Protein AF-A0A7C2P241-F1 (afdb_monomer_lite)

pLDDT: mean 76.51, std 12.9, range [50.34, 93.81]

Organism: NCBI:txid2052148

Secondary structure (DSSP, 8-state):
----PPPHHHHHHTT---PPPPHHHHHHHHHHHHHHHHHHTT--HHHHHHHHTS-HHHHHHHGGGGSSPPPSS-SSPPP--

Radius of gyration: 20.24 Å; chains: 1; bounding box: 54×27×58 Å

Structure (mmCIF, N/CA/C/O backbone):
data_AF-A0A7C2P241-F1
#
_entry.id   AF-A0A7C2P241-F1
#
loop_
_atom_site.group_PDB
_atom_site.id
_atom_site.type_symbol
_atom_site.label_atom_id
_atom_site.label_alt_id
_atom_site.label_comp_id
_atom_site.label_asym_id
_atom_site.label_entity_id
_atom_site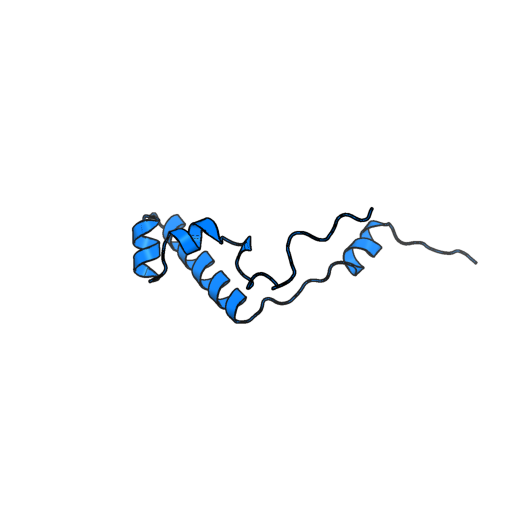.label_seq_id
_atom_site.pdbx_PDB_ins_code
_atom_site.Cartn_x
_atom_site.Cartn_y
_atom_site.Cartn_z
_atom_site.occupancy
_atom_site.B_iso_or_equiv
_atom_site.auth_seq_id
_atom_site.auth_comp_id
_atom_site.auth_asym_id
_atom_site.auth_atom_id
_atom_site.pdbx_PDB_model_num
ATOM 1 N N . MET A 1 1 ? 22.959 18.906 -45.117 1.00 50.91 1 MET A N 1
ATOM 2 C CA . MET A 1 1 ? 22.191 17.908 -44.339 1.00 50.91 1 MET A CA 1
ATOM 3 C C . MET A 1 1 ? 21.757 18.578 -43.038 1.00 50.91 1 MET A C 1
ATOM 5 O O . MET A 1 1 ? 22.623 18.993 -42.280 1.00 50.91 1 MET A O 1
ATOM 9 N N . LYS A 1 2 ? 20.459 18.844 -42.840 1.00 50.34 2 LYS A N 1
ATOM 10 C CA . LYS A 1 2 ? 19.972 19.658 -41.710 1.00 50.34 2 LYS A CA 1
ATOM 11 C C . LYS A 1 2 ? 19.548 18.715 -40.582 1.00 50.34 2 LYS A C 1
ATOM 13 O O . LYS A 1 2 ? 18.550 18.017 -40.715 1.00 50.34 2 LYS A O 1
ATOM 18 N N . VAL A 1 3 ? 20.350 18.636 -39.522 1.00 61.22 3 VAL A N 1
ATOM 19 C CA . VAL A 1 3 ? 20.059 17.781 -38.364 1.00 61.22 3 VAL A CA 1
ATOM 20 C C . VAL A 1 3 ? 19.047 18.514 -37.488 1.00 61.22 3 VAL A C 1
ATOM 22 O O . VAL A 1 3 ? 19.386 19.488 -36.823 1.00 61.22 3 VAL A O 1
ATOM 25 N N . PHE A 1 4 ? 17.790 18.081 -37.527 1.00 66.25 4 PHE A N 1
ATOM 26 C CA . PHE A 1 4 ? 16.769 18.548 -36.597 1.00 66.25 4 PHE A CA 1
ATOM 27 C C . PHE A 1 4 ? 16.967 17.830 -35.259 1.00 66.25 4 PHE A C 1
ATOM 29 O O . PHE A 1 4 ? 16.713 16.633 -35.145 1.00 66.25 4 PHE A O 1
ATOM 36 N N . CYS A 1 5 ? 17.447 18.546 -34.247 1.00 68.88 5 CYS A N 1
ATOM 37 C CA . CYS A 1 5 ? 17.470 18.064 -32.871 1.00 68.88 5 CYS A CA 1
ATOM 38 C C . CYS A 1 5 ? 16.161 18.453 -32.169 1.00 68.88 5 CYS A C 1
ATOM 40 O O . CYS A 1 5 ? 15.735 19.607 -32.214 1.00 68.88 5 CYS A O 1
ATOM 42 N N . LEU A 1 6 ? 15.510 17.476 -31.530 1.00 73.69 6 LEU A N 1
ATOM 43 C CA . LEU A 1 6 ? 14.309 17.722 -30.731 1.00 73.69 6 LEU A CA 1
ATOM 44 C C . LEU A 1 6 ? 14.672 18.510 -29.463 1.00 73.69 6 LEU A C 1
ATOM 46 O O . LEU A 1 6 ? 15.806 18.494 -28.981 1.00 73.69 6 LEU A O 1
ATOM 50 N N . GLN A 1 7 ? 13.698 19.213 -28.893 1.00 74.50 7 GLN A N 1
ATOM 51 C CA . GLN A 1 7 ? 13.895 19.957 -27.652 1.00 74.50 7 GLN A CA 1
ATOM 52 C C . GLN A 1 7 ? 14.239 18.985 -26.507 1.00 74.50 7 GLN A C 1
ATOM 54 O O . GLN A 1 7 ? 13.657 17.905 -26.417 1.00 74.50 7 GLN A O 1
ATOM 59 N N . LYS A 1 8 ? 15.168 19.356 -25.609 1.00 68.88 8 LYS A N 1
ATOM 60 C CA . LYS A 1 8 ? 15.710 18.473 -24.546 1.00 68.88 8 LYS A CA 1
ATOM 61 C C . LYS A 1 8 ? 14.646 17.699 -23.748 1.00 68.88 8 LYS A C 1
ATOM 63 O O . LYS A 1 8 ? 14.907 16.564 -23.359 1.00 68.88 8 LYS A O 1
ATOM 68 N N . GLY A 1 9 ? 13.463 18.281 -23.538 1.00 71.12 9 GLY A N 1
ATOM 69 C CA . GLY A 1 9 ? 12.348 17.633 -22.839 1.00 71.12 9 GLY A CA 1
ATOM 70 C C . GLY A 1 9 ? 11.855 16.343 -23.509 1.00 71.12 9 GLY A C 1
ATOM 71 O O . GLY A 1 9 ? 11.553 15.379 -22.812 1.00 71.12 9 GLY A O 1
ATOM 72 N N . PHE A 1 10 ? 11.872 16.257 -24.844 1.00 73.44 10 PHE A N 1
ATOM 73 C CA . PHE A 1 10 ? 11.463 15.041 -25.564 1.00 73.44 10 PHE A CA 1
ATOM 74 C C . PHE A 1 10 ? 12.382 13.853 -25.263 1.00 73.44 10 PHE A C 1
ATOM 76 O O . PHE A 1 10 ? 11.917 12.736 -25.043 1.00 73.44 10 PHE A O 1
ATOM 83 N N . TYR A 1 11 ? 13.690 14.097 -25.170 1.00 71.81 11 TYR A N 1
ATOM 84 C CA . TYR A 1 11 ? 14.652 13.057 -24.806 1.00 71.81 11 TYR A CA 1
ATOM 85 C C . TYR A 1 11 ? 14.555 12.644 -23.330 1.00 71.81 11 TYR A C 1
ATOM 87 O O . TYR A 1 11 ? 14.972 11.542 -22.984 1.00 71.81 11 TYR A O 1
ATOM 95 N N . GLN A 1 12 ? 14.019 13.501 -22.455 1.00 66.06 12 GLN A N 1
ATOM 96 C CA . GLN A 1 12 ? 13.789 13.167 -21.045 1.00 66.06 12 GLN A CA 1
ATOM 97 C C . GLN A 1 12 ? 12.566 12.263 -20.868 1.00 66.06 12 GLN A C 1
ATOM 99 O O . GLN A 1 12 ? 12.640 11.312 -20.095 1.00 66.06 12 GLN A O 1
ATOM 104 N N . VAL A 1 13 ? 11.487 12.497 -21.622 1.00 66.38 13 VAL A N 1
ATOM 105 C CA . VAL A 1 13 ? 10.285 11.645 -21.586 1.00 66.38 13 VAL A CA 1
ATOM 106 C C . VAL A 1 13 ? 10.602 10.219 -22.039 1.00 66.38 13 VAL A C 1
ATOM 108 O O . VAL A 1 13 ? 10.200 9.270 -21.377 1.00 66.38 13 VAL A O 1
ATOM 111 N N . LEU A 1 14 ? 11.411 10.054 -23.091 1.00 65.62 14 LEU A N 1
ATOM 112 C CA . LEU A 1 14 ? 11.869 8.732 -23.551 1.00 65.62 14 LEU A CA 1
ATOM 113 C C . LEU A 1 14 ? 12.699 7.963 -22.508 1.00 65.62 14 LEU A C 1
ATOM 115 O O . LEU A 1 14 ? 12.863 6.754 -22.627 1.00 65.62 14 LEU A O 1
ATOM 119 N N . ARG A 1 15 ? 13.244 8.650 -21.498 1.00 66.31 15 ARG A N 1
ATOM 120 C CA . ARG A 1 15 ? 14.026 8.042 -20.410 1.00 66.31 15 ARG A CA 1
ATOM 121 C C . ARG A 1 15 ? 13.192 7.743 -19.164 1.00 66.31 15 ARG A C 1
ATOM 123 O O . ARG A 1 15 ? 13.737 7.208 -18.199 1.00 66.31 15 ARG A O 1
ATOM 130 N N . LEU A 1 16 ? 11.904 8.089 -19.154 1.00 68.12 16 LEU A N 1
ATOM 131 C CA . LEU A 1 16 ? 11.010 7.734 -18.059 1.00 68.12 16 LEU A CA 1
ATOM 132 C C . LEU A 1 16 ? 10.692 6.241 -18.140 1.00 68.12 16 LEU A C 1
ATOM 134 O O . LEU A 1 16 ? 9.830 5.812 -18.900 1.00 68.12 16 LEU A O 1
ATOM 138 N N . ASN A 1 17 ? 11.380 5.448 -17.321 1.00 61.34 17 ASN A N 1
ATOM 139 C CA . ASN A 1 17 ? 10.972 4.075 -17.055 1.00 61.34 17 ASN A CA 1
ATOM 140 C C . ASN A 1 17 ? 9.785 4.092 -16.095 1.00 61.34 17 ASN A C 1
ATOM 142 O O . ASN A 1 17 ? 9.946 4.137 -14.874 1.00 61.34 17 ASN A O 1
ATOM 146 N N . VAL A 1 18 ? 8.583 4.081 -16.665 1.00 66.31 18 VAL A N 1
ATOM 147 C CA . VAL A 1 18 ? 7.362 3.792 -15.918 1.00 66.31 18 VAL A CA 1
ATOM 148 C C . VAL A 1 18 ? 7.338 2.285 -15.686 1.00 66.31 18 VAL A C 1
ATOM 150 O O . VAL A 1 18 ? 7.084 1.513 -16.606 1.00 66.31 18 VAL A O 1
ATOM 153 N N . HIS A 1 19 ? 7.672 1.859 -14.470 1.00 71.75 19 HIS A N 1
ATOM 154 C CA . HIS A 1 19 ? 7.546 0.460 -14.083 1.00 71.75 19 HIS A CA 1
ATOM 155 C C . HIS A 1 19 ? 6.112 0.159 -13.656 1.00 71.75 19 HIS A C 1
ATOM 157 O O . HIS A 1 19 ? 5.514 0.902 -12.874 1.00 71.75 19 HIS A O 1
ATOM 163 N N . ASP A 1 20 ? 5.577 -0.954 -14.153 1.00 78.94 20 ASP A N 1
ATOM 164 C CA . ASP A 1 20 ? 4.327 -1.497 -13.645 1.00 78.94 20 ASP A CA 1
ATOM 165 C C . ASP A 1 20 ? 4.498 -1.941 -12.194 1.00 78.94 20 ASP A C 1
ATOM 167 O O . ASP A 1 20 ? 5.452 -2.633 -11.842 1.00 78.94 20 ASP A O 1
ATOM 171 N N . LEU A 1 21 ? 3.524 -1.578 -11.360 1.00 80.62 21 LEU A N 1
ATOM 172 C CA . LEU A 1 21 ? 3.487 -1.999 -9.964 1.00 80.62 21 LEU A CA 1
ATOM 173 C C . LEU A 1 21 ? 3.420 -3.526 -9.867 1.00 80.62 21 LEU A C 1
ATOM 175 O O . LEU A 1 21 ? 2.570 -4.167 -10.505 1.00 80.62 21 LEU A O 1
ATOM 179 N N . SER A 1 22 ? 4.247 -4.095 -8.989 1.00 85.69 22 SER A N 1
ATOM 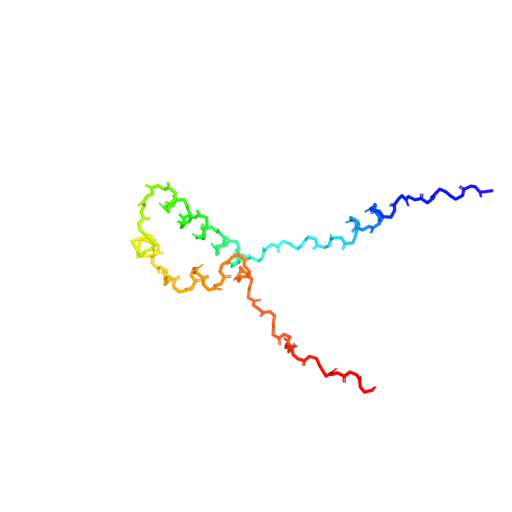180 C CA . SER A 1 22 ? 4.121 -5.505 -8.601 1.00 85.69 22 SER A CA 1
ATOM 181 C C . SER A 1 22 ? 2.709 -5.829 -8.062 1.00 85.69 22 SER A C 1
ATOM 183 O O . SER A 1 22 ? 2.021 -4.936 -7.556 1.00 85.69 22 SER A O 1
ATOM 185 N N . PRO A 1 23 ? 2.243 -7.093 -8.124 1.00 87.75 23 PRO A N 1
ATOM 186 C CA . PRO A 1 23 ? 0.916 -7.472 -7.623 1.00 87.75 23 PRO A CA 1
ATOM 187 C C . PRO A 1 23 ? 0.685 -7.067 -6.159 1.00 87.75 23 PRO A C 1
ATOM 189 O O . PRO A 1 23 ? -0.333 -6.459 -5.839 1.00 87.75 23 PRO A O 1
ATOM 192 N N . VAL A 1 24 ? 1.687 -7.288 -5.303 1.00 86.69 24 VAL A N 1
ATOM 193 C CA . VAL A 1 24 ? 1.664 -6.895 -3.883 1.00 86.69 24 VAL A CA 1
ATOM 194 C C . VAL A 1 24 ? 1.529 -5.377 -3.730 1.00 86.69 24 VAL A C 1
ATOM 196 O O . VAL A 1 24 ? 0.758 -4.889 -2.905 1.00 86.69 24 VAL A O 1
ATOM 199 N N . ALA A 1 25 ? 2.234 -4.608 -4.561 1.00 84.94 25 ALA A N 1
ATOM 200 C CA . ALA A 1 25 ? 2.151 -3.152 -4.544 1.00 84.94 25 ALA A CA 1
ATOM 201 C C . ALA A 1 25 ? 0.786 -2.634 -5.011 1.00 84.94 25 ALA A C 1
ATOM 203 O O . ALA A 1 25 ? 0.275 -1.652 -4.469 1.00 84.94 25 ALA A O 1
ATOM 204 N N . LYS A 1 26 ? 0.153 -3.313 -5.974 1.00 88.19 26 LYS A N 1
ATOM 205 C CA . LYS A 1 26 ? -1.218 -3.001 -6.403 1.00 88.19 26 LYS A CA 1
ATOM 206 C C . LYS A 1 26 ? -2.222 -3.233 -5.275 1.00 88.19 26 LYS A C 1
ATOM 208 O O . LYS A 1 26 ? -3.111 -2.404 -5.087 1.00 88.19 26 LYS A O 1
ATOM 213 N N . GLU A 1 27 ? -2.079 -4.314 -4.514 1.00 88.75 27 GLU A N 1
ATOM 214 C CA . GLU A 1 27 ? -2.930 -4.589 -3.350 1.00 88.75 27 GLU A CA 1
ATOM 215 C C . GLU A 1 27 ? -2.744 -3.543 -2.251 1.00 88.75 27 GLU A C 1
ATOM 217 O O . GLU A 1 27 ? -3.724 -2.939 -1.811 1.00 88.75 27 GLU A O 1
ATOM 222 N N . ARG A 1 28 ? -1.495 -3.224 -1.889 1.00 87.44 28 ARG A N 1
ATOM 223 C CA . ARG A 1 28 ? -1.192 -2.147 -0.930 1.00 87.44 28 ARG A CA 1
ATOM 224 C C . ARG A 1 28 ? -1.783 -0.806 -1.360 1.00 87.44 28 ARG A C 1
ATOM 226 O O . ARG A 1 28 ? -2.369 -0.097 -0.544 1.00 87.44 28 ARG A O 1
ATOM 233 N N . LEU A 1 29 ? -1.705 -0.480 -2.651 1.00 88.75 29 LEU A N 1
ATOM 234 C CA . LEU A 1 29 ? -2.302 0.739 -3.196 1.00 88.75 29 LEU A CA 1
ATOM 235 C C . LEU A 1 29 ? -3.828 0.753 -3.046 1.00 88.75 29 LEU A C 1
ATOM 237 O O . LEU A 1 29 ? -4.401 1.808 -2.772 1.00 88.75 29 LEU A O 1
ATOM 241 N N . ARG A 1 30 ? -4.500 -0.391 -3.225 1.00 90.69 30 ARG A N 1
ATOM 242 C CA . ARG A 1 30 ? -5.952 -0.496 -3.006 1.00 90.69 30 ARG A CA 1
ATOM 243 C C . ARG A 1 30 ? -6.304 -0.224 -1.547 1.00 90.69 30 ARG A C 1
ATOM 245 O O . ARG A 1 30 ? -7.205 0.573 -1.298 1.00 90.69 30 ARG A O 1
ATOM 252 N N . VAL A 1 31 ? -5.566 -0.816 -0.608 1.00 90.75 31 VAL A N 1
ATOM 253 C CA . VAL A 1 31 ? -5.775 -0.610 0.835 1.00 90.75 31 VAL A CA 1
ATOM 254 C C . VAL A 1 31 ? -5.573 0.857 1.219 1.00 90.75 31 VAL A C 1
ATOM 256 O O . VAL A 1 31 ? -6.439 1.436 1.869 1.00 90.75 31 VAL A O 1
ATOM 259 N N . LEU A 1 32 ? -4.496 1.498 0.752 1.00 89.62 32 LEU A N 1
ATOM 260 C CA . LEU A 1 32 ? -4.245 2.921 1.022 1.00 89.62 32 LEU A CA 1
ATOM 261 C C . LEU A 1 32 ? -5.357 3.824 0.477 1.00 89.62 32 LEU A C 1
ATOM 263 O O . LEU A 1 32 ? -5.811 4.735 1.165 1.00 89.62 32 LEU A O 1
ATOM 267 N N . LYS A 1 33 ? -5.847 3.547 -0.737 1.00 91.25 33 LYS A N 1
ATOM 268 C CA . LYS A 1 33 ? -6.970 4.297 -1.318 1.00 91.25 33 LYS A CA 1
ATOM 269 C C . LYS A 1 33 ? -8.257 4.129 -0.514 1.00 91.25 33 LYS A C 1
ATOM 271 O O . LYS A 1 33 ? -8.990 5.103 -0.351 1.00 91.25 33 LYS A O 1
ATOM 276 N N . LEU A 1 34 ? -8.540 2.920 -0.028 1.00 92.25 34 LEU A N 1
ATOM 277 C CA . LEU A 1 34 ? -9.698 2.658 0.828 1.00 92.25 34 LEU A CA 1
ATOM 278 C C . LEU A 1 34 ? -9.577 3.399 2.161 1.00 92.25 34 LEU A C 1
ATOM 280 O O . LEU A 1 34 ? -10.533 4.042 2.585 1.00 92.25 34 LEU A O 1
ATOM 284 N N . TRP A 1 35 ? -8.395 3.381 2.773 1.00 91.19 35 TRP A N 1
ATOM 285 C CA . TRP A 1 35 ? -8.122 4.109 4.009 1.00 91.19 35 TRP A CA 1
ATOM 286 C C . TRP A 1 35 ? -8.316 5.624 3.852 1.00 91.19 35 TRP A C 1
ATOM 288 O O . TRP A 1 35 ? -9.008 6.250 4.658 1.00 91.19 35 TRP A O 1
ATOM 298 N N . ASP A 1 36 ? -7.798 6.215 2.773 1.00 91.00 36 ASP A N 1
ATOM 299 C CA . ASP A 1 36 ? -8.018 7.634 2.476 1.00 91.00 36 ASP A CA 1
ATOM 300 C C . ASP A 1 36 ? -9.492 7.946 2.186 1.00 91.00 36 ASP A C 1
ATOM 302 O O . ASP A 1 36 ? -9.996 8.995 2.594 1.00 91.00 36 ASP A O 1
ATOM 306 N N . ALA A 1 37 ? -10.211 7.049 1.506 1.00 93.81 37 ALA A N 1
ATOM 307 C CA . ALA A 1 37 ? -11.642 7.213 1.257 1.00 93.81 37 ALA A CA 1
ATOM 308 C C . ALA A 1 37 ? -12.459 7.181 2.559 1.00 93.81 37 ALA A C 1
ATOM 310 O O . ALA A 1 37 ? -13.377 7.985 2.718 1.00 93.81 37 ALA A O 1
ATOM 311 N N . LEU A 1 38 ? -12.103 6.305 3.503 1.00 92.19 38 LEU A N 1
ATOM 312 C CA . LEU A 1 38 ? -12.707 6.257 4.835 1.00 92.19 38 LEU A CA 1
ATOM 313 C C . LEU A 1 38 ? -12.426 7.549 5.607 1.00 92.19 38 LEU A C 1
ATOM 315 O O . LEU A 1 38 ? -13.353 8.170 6.126 1.00 92.19 38 LEU A O 1
ATOM 319 N N . ARG A 1 39 ? -11.186 8.047 5.609 1.00 89.81 39 ARG A N 1
ATOM 320 C CA . ARG A 1 39 ? -10.889 9.332 6.266 1.00 89.81 39 ARG A CA 1
ATOM 321 C C . ARG A 1 39 ? -11.649 10.504 5.652 1.00 89.81 39 ARG A C 1
ATOM 323 O O . ARG A 1 39 ? -12.153 11.349 6.384 1.00 89.81 39 ARG A O 1
ATOM 330 N N . LYS A 1 40 ? -11.813 10.531 4.327 1.00 92.31 40 LYS A N 1
ATOM 331 C CA . LYS A 1 40 ? -12.634 11.551 3.648 1.00 92.31 40 LYS A CA 1
ATOM 332 C C . LYS A 1 40 ? -14.112 11.493 4.036 1.00 92.31 40 LYS A C 1
ATOM 334 O O . LYS A 1 40 ? -14.778 12.519 3.981 1.00 92.31 40 LY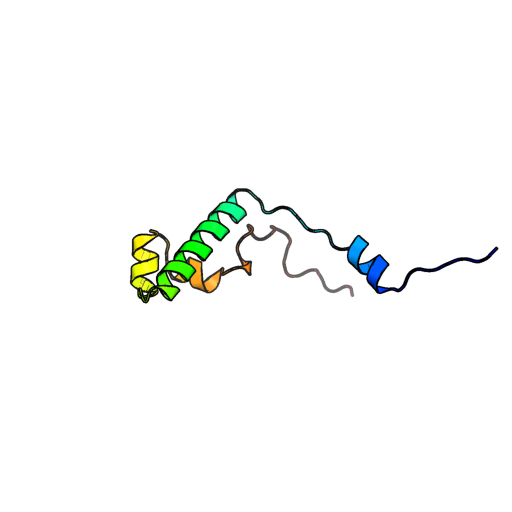S A O 1
ATOM 339 N N . LYS A 1 41 ? -14.621 10.323 4.430 1.00 92.75 41 LYS A N 1
ATOM 340 C CA . LYS A 1 41 ? -15.983 10.158 4.962 1.00 92.75 41 LYS A CA 1
ATOM 341 C C . LYS A 1 41 ? -16.122 10.564 6.435 1.00 92.75 41 LYS A C 1
ATOM 343 O O . LYS A 1 41 ? -17.235 10.548 6.943 1.00 92.75 41 LYS A O 1
ATOM 348 N N . GLY A 1 42 ? -15.028 10.932 7.105 1.00 92.44 42 GLY A N 1
ATOM 349 C CA . GLY A 1 42 ? -15.031 11.392 8.496 1.00 92.44 42 GLY A CA 1
ATOM 350 C C . GLY A 1 42 ? -14.722 10.313 9.535 1.00 92.44 42 GLY A C 1
ATOM 351 O O . GLY A 1 42 ? -14.693 10.627 10.719 1.00 92.44 42 GLY A O 1
ATOM 352 N N . THR A 1 43 ? -14.454 9.069 9.123 1.00 89.44 43 THR A N 1
ATOM 353 C CA . THR A 1 43 ? -13.994 8.022 10.054 1.00 89.44 43 THR A CA 1
ATOM 354 C C . THR A 1 43 ? -12.604 8.339 10.601 1.00 89.44 43 THR A C 1
ATOM 356 O O . THR A 1 43 ? -11.725 8.811 9.866 1.00 89.44 43 THR A O 1
ATOM 359 N N . SER A 1 44 ? -12.395 8.046 11.886 1.00 89.75 44 SER A N 1
ATOM 360 C CA . SER A 1 44 ? -11.093 8.219 12.530 1.00 89.75 44 SER A CA 1
ATOM 361 C C . SER A 1 44 ? -10.036 7.331 11.867 1.00 89.75 44 SER A C 1
ATOM 363 O O . SER A 1 44 ? -10.331 6.247 11.361 1.00 89.75 44 SER A O 1
ATOM 365 N N . SER A 1 45 ? -8.772 7.760 11.882 1.00 84.38 45 SER A N 1
ATOM 366 C CA . SER A 1 45 ? -7.664 6.964 11.337 1.00 84.38 45 SER A CA 1
ATOM 367 C C . SER A 1 45 ? -7.509 5.613 12.036 1.00 84.38 45 SER A C 1
ATOM 369 O O . SER A 1 45 ? -7.070 4.660 11.395 1.00 84.38 45 SER A O 1
ATOM 371 N N . PHE A 1 46 ? -7.874 5.538 13.319 1.00 87.69 46 PHE A N 1
ATOM 372 C CA . PHE A 1 46 ? -7.861 4.310 14.110 1.00 87.69 46 PHE A CA 1
ATOM 373 C C . PHE A 1 46 ? -8.978 3.353 13.679 1.00 87.69 46 PHE A C 1
ATOM 375 O O . PHE A 1 46 ? -8.693 2.225 13.295 1.00 87.69 46 PHE A O 1
ATOM 382 N N . GLU A 1 47 ? -10.219 3.837 13.631 1.00 89.12 47 GLU A N 1
ATOM 383 C CA . GLU A 1 47 ? -11.389 3.057 13.195 1.00 89.12 47 GLU A CA 1
ATOM 384 C C . GLU A 1 47 ? -11.226 2.554 11.758 1.00 89.12 47 GLU A C 1
ATOM 386 O O . GLU A 1 47 ? -11.513 1.401 11.449 1.00 89.12 47 GLU A O 1
ATOM 391 N N . ALA A 1 48 ? -10.707 3.398 10.863 1.00 90.50 48 ALA A N 1
ATOM 392 C CA . ALA A 1 48 ? -10.452 3.010 9.482 1.00 90.50 48 ALA A CA 1
ATOM 393 C C . ALA A 1 48 ? -9.374 1.917 9.370 1.00 90.50 48 ALA A C 1
ATOM 395 O O . ALA A 1 48 ? -9.462 1.063 8.490 1.00 90.50 48 ALA A O 1
ATOM 396 N N . ALA A 1 49 ? -8.362 1.937 10.241 1.00 88.88 49 ALA A N 1
ATOM 397 C CA . ALA A 1 49 ? -7.324 0.909 10.287 1.00 88.88 49 ALA A CA 1
ATOM 398 C C . ALA A 1 49 ? -7.866 -0.416 10.851 1.00 88.88 49 ALA A C 1
ATOM 400 O O . ALA A 1 49 ? -7.586 -1.479 10.295 1.00 88.88 49 ALA A O 1
ATOM 401 N N . GLU A 1 50 ? -8.702 -0.345 11.891 1.00 91.00 50 GLU A N 1
ATOM 402 C CA . GLU A 1 50 ? -9.389 -1.496 12.483 1.00 91.00 50 GLU A CA 1
ATOM 403 C C . GLU A 1 50 ? -10.329 -2.176 11.475 1.00 91.00 50 GLU A C 1
ATOM 405 O O . GLU A 1 50 ? -10.240 -3.385 11.271 1.00 91.00 50 GLU A O 1
ATOM 410 N N . LEU A 1 51 ? -11.137 -1.397 10.746 1.00 90.25 51 LEU A N 1
ATOM 411 C CA . LEU A 1 51 ? -12.024 -1.897 9.686 1.00 90.25 51 LEU A CA 1
ATOM 412 C C . LEU A 1 51 ? -11.276 -2.583 8.537 1.00 90.25 51 LEU A C 1
ATOM 414 O O . LEU A 1 51 ? -11.793 -3.517 7.926 1.00 90.25 51 LEU A O 1
ATOM 418 N N . LEU A 1 52 ? -10.074 -2.105 8.214 1.00 88.00 52 LEU A N 1
ATOM 419 C CA . LEU A 1 52 ? -9.235 -2.687 7.166 1.00 88.00 52 LEU A CA 1
ATOM 420 C C . LEU A 1 52 ? -8.401 -3.875 7.667 1.00 88.00 52 LEU A C 1
ATOM 422 O O . LEU A 1 52 ? -7.806 -4.569 6.844 1.00 88.00 52 LEU A O 1
ATOM 426 N N . GLY A 1 53 ? -8.340 -4.111 8.982 1.00 89.81 53 GLY A N 1
ATOM 427 C CA . GLY A 1 53 ? -7.516 -5.159 9.585 1.00 89.81 53 GLY A CA 1
ATOM 428 C C . GLY A 1 53 ? -6.010 -4.925 9.425 1.00 89.81 53 GLY A C 1
ATOM 429 O O . GLY A 1 53 ? -5.236 -5.881 9.437 1.00 89.81 53 GLY A O 1
ATOM 430 N N . VAL A 1 54 ? -5.580 -3.672 9.239 1.00 86.19 54 VAL A N 1
ATOM 431 C CA . VAL A 1 54 ? -4.173 -3.316 8.999 1.00 86.19 54 VAL A CA 1
ATOM 432 C C . VAL A 1 54 ? -3.684 -2.391 10.109 1.00 86.19 54 VAL A C 1
ATOM 434 O O . VAL A 1 54 ? -4.385 -1.441 10.453 1.00 86.19 54 VAL A O 1
ATOM 437 N N . PRO A 1 55 ? -2.469 -2.595 10.653 1.00 85.06 55 PRO A N 1
ATOM 438 C CA . PRO A 1 55 ? -1.919 -1.678 11.637 1.00 85.06 55 PRO A CA 1
ATOM 439 C C . PRO A 1 55 ? -1.841 -0.247 11.093 1.00 85.06 55 PRO A C 1
ATOM 441 O O . PRO A 1 55 ? -1.373 0.013 9.980 1.00 85.06 55 PRO A O 1
ATOM 444 N N . ARG A 1 56 ? -2.256 0.721 11.908 1.00 83.12 56 ARG A N 1
ATOM 445 C CA . ARG A 1 56 ? -2.193 2.140 11.540 1.00 83.12 56 ARG A CA 1
ATOM 446 C C . ARG A 1 56 ? -0.765 2.586 11.212 1.00 83.12 56 ARG A C 1
ATOM 448 O O . ARG A 1 56 ? -0.566 3.305 10.237 1.00 83.12 56 ARG A O 1
ATOM 455 N N . SER A 1 57 ?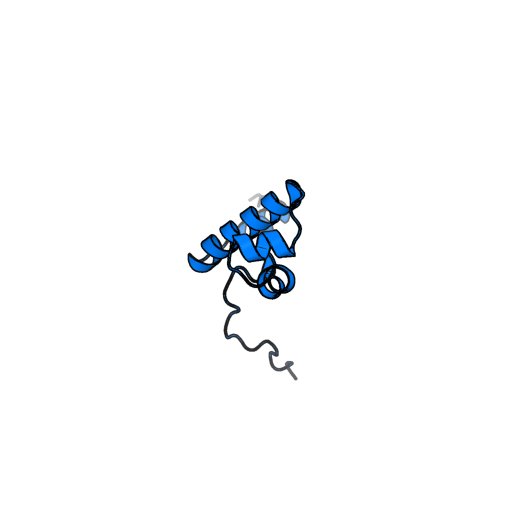 0.216 2.122 11.988 1.00 82.44 57 SER A N 1
ATOM 456 C CA . SER A 1 57 ? 1.635 2.430 11.777 1.00 82.44 57 SER A CA 1
ATOM 457 C C . SER A 1 57 ? 2.098 2.033 10.378 1.00 82.44 57 SER A C 1
ATOM 459 O O . SER A 1 57 ? 2.744 2.824 9.705 1.00 82.44 57 SER A O 1
ATOM 461 N N . THR A 1 58 ? 1.687 0.865 9.875 1.00 78.81 58 THR A N 1
ATOM 462 C CA . THR A 1 58 ? 2.021 0.448 8.506 1.00 78.81 58 THR A CA 1
ATOM 463 C C . THR A 1 58 ? 1.409 1.348 7.430 1.00 78.81 58 THR A C 1
ATOM 465 O O . THR A 1 58 ? 2.049 1.575 6.407 1.00 78.81 58 THR A O 1
ATOM 468 N N . LEU A 1 59 ? 0.214 1.907 7.648 1.00 80.50 59 LEU A N 1
ATOM 469 C CA . LEU A 1 59 ? -0.420 2.821 6.688 1.00 80.50 59 LEU A CA 1
ATOM 470 C C . LEU A 1 59 ? 0.209 4.225 6.721 1.00 80.50 59 LEU A C 1
ATOM 472 O O . LEU A 1 59 ? 0.355 4.854 5.673 1.00 80.50 59 LEU A O 1
ATOM 476 N N . GLU A 1 60 ? 0.615 4.699 7.901 1.00 78.75 60 GLU A N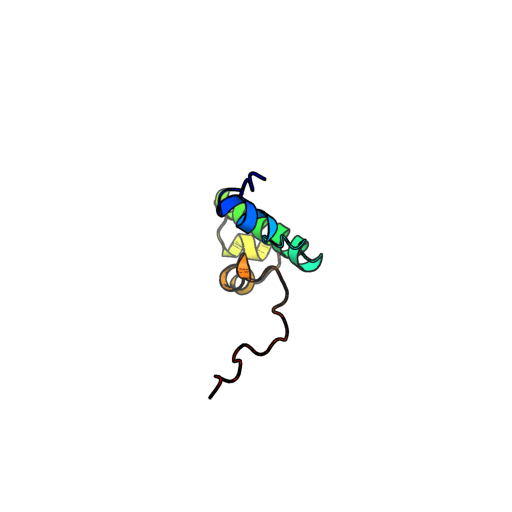 1
ATOM 477 C CA . GLU A 1 60 ? 1.235 6.018 8.088 1.00 78.75 60 GLU A CA 1
ATOM 478 C C . GLU A 1 60 ? 2.730 6.047 7.722 1.00 78.75 60 GLU A C 1
ATOM 480 O O . GLU A 1 60 ? 3.179 6.999 7.083 1.00 78.75 60 GLU A O 1
ATOM 485 N N . GLU A 1 61 ? 3.502 5.018 8.085 1.00 72.00 61 GLU A N 1
ATOM 486 C CA . GLU A 1 61 ? 4.961 4.992 7.899 1.00 72.00 61 GLU A CA 1
ATOM 487 C C . GLU A 1 61 ? 5.388 4.614 6.478 1.00 72.00 61 GLU A C 1
ATOM 489 O O . GLU A 1 61 ? 6.344 5.181 5.940 1.00 72.00 61 GLU A O 1
ATOM 494 N N . GLU A 1 62 ? 4.718 3.639 5.854 1.00 68.19 62 GLU A N 1
ATOM 495 C CA . GLU A 1 62 ? 5.074 3.208 4.499 1.00 68.19 62 GLU A CA 1
ATOM 496 C C . GLU A 1 62 ? 4.484 4.151 3.445 1.00 68.19 62 GLU A C 1
ATOM 498 O O . GLU A 1 62 ? 5.171 4.512 2.479 1.00 68.19 62 GLU A O 1
ATOM 503 N N . GLY A 1 63 ? 3.239 4.599 3.647 1.00 69.00 63 GLY A N 1
ATOM 504 C CA . GLY A 1 63 ? 2.532 5.501 2.742 1.00 69.00 63 GLY A CA 1
ATOM 505 C C . GLY A 1 63 ? 2.634 5.084 1.260 1.00 69.00 63 GLY A C 1
ATOM 506 O O . GLY A 1 63 ? 2.848 3.914 0.934 1.00 69.00 63 GLY A O 1
ATOM 507 N N . PRO A 1 64 ? 2.553 6.036 0.313 1.00 68.38 64 PRO A N 1
ATOM 508 C CA . PRO A 1 64 ? 2.718 5.731 -1.109 1.00 68.38 64 PRO A CA 1
ATOM 509 C C . PRO A 1 64 ? 4.147 5.297 -1.485 1.00 68.38 64 PRO A C 1
ATOM 511 O O . PRO A 1 64 ? 4.360 4.753 -2.565 1.00 68.38 64 PRO A O 1
ATOM 514 N N . ARG A 1 65 ? 5.144 5.542 -0.623 1.00 67.50 65 ARG A N 1
ATOM 515 C CA . ARG A 1 65 ? 6.559 5.227 -0.897 1.00 67.50 65 ARG A CA 1
ATOM 516 C C . ARG A 1 65 ? 6.933 3.781 -0.560 1.00 67.50 65 ARG A C 1
ATOM 518 O O . ARG A 1 65 ? 7.955 3.308 -1.047 1.00 67.50 65 ARG A O 1
ATOM 525 N N . GLY A 1 66 ? 6.131 3.083 0.241 1.00 72.12 66 GLY A N 1
ATOM 526 C CA . GLY A 1 66 ? 6.320 1.674 0.598 1.00 72.12 66 GLY A CA 1
ATOM 527 C C . GLY A 1 66 ? 5.395 0.713 -0.148 1.00 72.12 66 GLY A C 1
ATOM 528 O O . GLY A 1 66 ? 5.174 -0.406 0.308 1.00 72.12 66 GLY A O 1
ATOM 529 N N . LEU A 1 67 ? 4.842 1.128 -1.293 1.00 76.25 67 LEU A N 1
ATOM 530 C CA . LEU A 1 67 ? 4.029 0.249 -2.137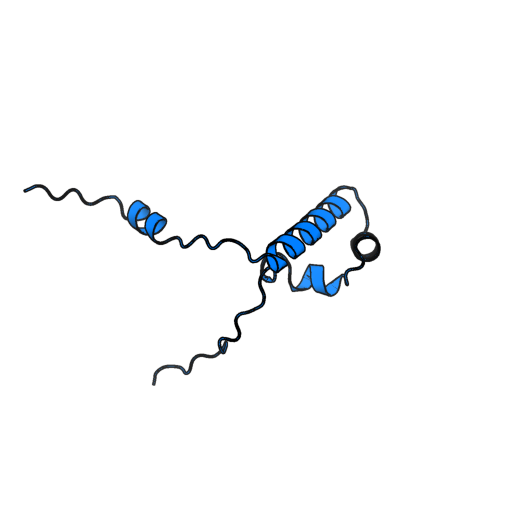 1.00 76.25 67 LEU A CA 1
ATOM 531 C C . LEU A 1 67 ? 4.819 -0.983 -2.582 1.00 76.25 67 LEU A C 1
ATOM 533 O O . LEU A 1 67 ? 4.313 -2.098 -2.510 1.00 76.25 67 LEU A O 1
ATOM 537 N N . GLU A 1 68 ? 6.070 -0.794 -2.988 1.00 77.19 68 GLU A N 1
ATOM 538 C CA . GLU A 1 68 ? 6.939 -1.898 -3.372 1.00 77.19 68 GLU A CA 1
ATOM 539 C C . GLU A 1 68 ? 7.815 -2.368 -2.216 1.00 77.19 68 GLU A C 1
ATOM 541 O O . GLU A 1 68 ? 8.290 -1.583 -1.388 1.00 77.19 68 GLU A O 1
ATOM 546 N N . SER A 1 69 ? 8.085 -3.674 -2.194 1.00 69.19 69 SER A N 1
ATOM 547 C CA . SER A 1 69 ? 9.114 -4.233 -1.329 1.00 69.19 69 SER A CA 1
ATOM 548 C C . SER A 1 69 ? 10.443 -3.548 -1.635 1.00 69.19 69 SER A C 1
ATOM 550 O O . SER A 1 69 ? 10.922 -3.594 -2.772 1.00 69.19 69 SER A O 1
ATOM 552 N N . LYS A 1 70 ? 11.046 -2.920 -0.620 1.00 67.00 70 LYS A N 1
ATOM 553 C CA . LYS A 1 70 ? 12.349 -2.254 -0.745 1.00 67.00 70 LYS A CA 1
ATOM 554 C C . LYS A 1 70 ? 13.338 -3.224 -1.390 1.00 67.00 70 LYS A C 1
ATOM 556 O O . LYS A 1 70 ? 13.493 -4.352 -0.920 1.00 67.00 70 LYS A O 1
ATOM 561 N N . SER A 1 71 ? 14.013 -2.787 -2.454 1.00 55.59 71 SER A N 1
ATOM 562 C CA . SER A 1 71 ? 15.054 -3.612 -3.067 1.00 55.59 71 SER A CA 1
ATOM 563 C C . SER A 1 71 ? 16.079 -3.998 -1.994 1.00 55.59 71 SER A C 1
ATOM 565 O O . SER A 1 71 ? 16.444 -3.166 -1.159 1.00 55.59 71 SER A O 1
ATOM 567 N N . ARG A 1 72 ? 16.593 -5.231 -2.039 1.00 57.38 72 ARG A N 1
ATOM 568 C CA . ARG A 1 72 ? 17.675 -5.695 -1.148 1.00 57.38 72 ARG A CA 1
ATOM 569 C C . ARG A 1 72 ? 19.013 -4.983 -1.398 1.00 57.38 72 ARG A C 1
ATOM 571 O O . ARG A 1 72 ? 20.026 -5.363 -0.820 1.00 57.38 72 ARG A O 1
ATOM 578 N N . ARG A 1 73 ? 19.052 -3.983 -2.285 1.00 50.75 73 ARG A N 1
ATOM 579 C CA . ARG A 1 73 ? 20.278 -3.275 -2.632 1.00 50.75 73 ARG A CA 1
ATOM 580 C C . ARG A 1 73 ? 20.764 -2.480 -1.411 1.00 50.75 73 ARG A C 1
ATOM 582 O O . ARG A 1 73 ? 19.974 -1.744 -0.814 1.00 50.75 73 ARG A O 1
ATOM 589 N N . PRO A 1 74 ? 22.041 -2.620 -1.021 1.00 53.84 74 PRO A N 1
ATOM 590 C CA . PRO A 1 74 ? 22.579 -1.923 0.137 1.00 53.84 74 PRO A CA 1
ATOM 591 C C . PRO A 1 74 ? 22.432 -0.407 -0.039 1.00 53.84 74 PRO A C 1
ATOM 593 O O . PRO A 1 74 ? 22.835 0.156 -1.054 1.00 53.84 74 PRO A O 1
ATOM 596 N N . LYS A 1 75 ? 21.833 0.250 0.962 1.00 59.31 75 LYS A N 1
ATOM 597 C CA . LYS A 1 75 ? 21.525 1.693 0.944 1.00 59.31 75 LYS A CA 1
ATOM 598 C C . LYS A 1 75 ? 22.768 2.584 0.981 1.00 59.31 75 LYS A C 1
ATOM 600 O O . LYS A 1 75 ? 22.695 3.740 0.586 1.00 59.31 75 LYS A O 1
ATOM 605 N N . ARG A 1 76 ? 23.891 2.059 1.474 1.00 60.28 76 ARG A N 1
ATOM 606 C CA . ARG A 1 76 ? 25.182 2.745 1.505 1.00 60.28 76 ARG A CA 1
ATOM 607 C C . ARG A 1 76 ? 26.080 2.090 0.465 1.00 60.28 76 ARG A C 1
ATOM 609 O O . ARG A 1 76 ? 26.666 1.041 0.718 1.00 60.28 76 ARG A O 1
ATOM 616 N N . GLY A 1 77 ? 26.122 2.677 -0.728 1.00 56.81 77 GLY A N 1
ATOM 617 C CA . GLY A 1 77 ? 27.214 2.413 -1.657 1.00 56.81 77 GLY A CA 1
ATOM 618 C C . GLY A 1 77 ? 28.507 2.935 -1.038 1.00 56.81 77 GLY A C 1
ATOM 619 O O . GLY A 1 77 ? 28.495 3.983 -0.397 1.00 56.81 77 GLY A O 1
ATOM 620 N N . ARG A 1 78 ? 29.602 2.188 -1.185 1.00 62.94 78 ARG A N 1
ATOM 621 C CA . ARG A 1 78 ? 30.940 2.651 -0.807 1.00 62.94 78 ARG A CA 1
ATOM 622 C C . ARG A 1 78 ? 31.196 3.967 -1.553 1.00 62.94 78 ARG A C 1
ATOM 624 O O . ARG A 1 78 ? 31.062 3.983 -2.778 1.00 62.94 78 ARG A O 1
ATOM 631 N N . GLU A 1 79 ? 31.495 5.050 -0.838 1.00 55.41 79 GLU A N 1
ATOM 632 C CA . GLU A 1 79 ? 31.999 6.270 -1.475 1.00 55.41 79 GLU A CA 1
ATOM 633 C C . GLU A 1 79 ? 33.240 5.889 -2.288 1.00 55.41 79 GLU A C 1
ATOM 635 O O . GLU A 1 79 ? 34.075 5.105 -1.826 1.00 55.41 79 GLU A O 1
ATOM 640 N N . LYS A 1 80 ? 33.307 6.346 -3.541 1.00 55.34 80 LYS A N 1
ATOM 641 C CA . LYS A 1 80 ? 34.510 6.164 -4.352 1.00 55.34 80 LYS A CA 1
ATOM 642 C C . LYS A 1 80 ? 35.594 7.052 -3.749 1.00 55.34 80 LYS A C 1
ATOM 644 O O . LYS A 1 80 ? 35.418 8.268 -3.739 1.00 55.34 80 LYS A O 1
ATOM 649 N N . THR A 1 81 ? 36.644 6.421 -3.233 1.00 58.00 81 THR A N 1
ATOM 650 C CA . THR A 1 81 ? 37.922 7.064 -2.922 1.00 58.00 81 THR A CA 1
ATOM 651 C C . THR A 1 81 ? 38.558 7.643 -4.177 1.00 58.00 81 THR A C 1
ATOM 653 O O . THR A 1 81 ? 38.355 7.046 -5.263 1.00 58.00 81 THR A O 1
#

Foldseek 3Di:
DDDDDDDPVVVVVVVDPPDDQDPQLVVLVVLLVQLVVCVVVVDDLVVSCVVSVHDSCCCVVPPNVVSDDPPPPDPDDPDDD

Sequence (81 aa):
MKVFCLQKGFYQVLRLNVHDLSPVAKERLRVLKLWDALRKKGTSSFEAAELLGVPRSTLEEEGPRGLESKSRRPKRGREKT